Protein AF-A0A318S746-F1 (afdb_monomer_lite)

pLDDT: mean 90.17, std 11.42, range [43.62, 96.88]

Foldseek 3Di:
DDQDDLDPVVLVVLQVQLVVCLVVVVLVSNLVSLVSNLVSCVVVVPLQSNLVSLQSNLVSCVVVVNNVSSVVSNVSSVD

Sequence (79 aa):
MERPPLDIVALRLCHCRAERASTEGALHLAVLHYRQCLEAAERREDAQAIQFFALKLGETYERMGLHDKAANFKAFAEV

Organism: NCBI:txid694435

Radius of gyration: 12.03 Å; chains: 1; bounding box: 25×31×29 Å

Secondary structure (DSSP, 8-state):
-PPPP--HHHHHHHHHHHHHHHHTT-HHHHHHHHHHHHHHHHTTT-HHHHHHHHHHHHHHHHHTT-HHHHHHHHHHTT-

Structure (mmCIF, N/CA/C/O backbone):
data_AF-A0A318S746-F1
#
_entry.id   AF-A0A318S746-F1
#
loop_
_atom_site.group_PDB
_atom_site.id
_atom_site.type_symbol
_atom_site.label_atom_id
_atom_site.label_alt_id
_atom_site.label_comp_id
_atom_site.label_asym_id
_atom_site.label_entity_id
_atom_site.label_seq_id
_atom_site.pdbx_PDB_ins_code
_atom_site.Cartn_x
_atom_site.Cartn_y
_atom_site.Cartn_z
_atom_site.occupancy
_atom_site.B_iso_or_equiv
_atom_site.auth_seq_id
_atom_site.auth_comp_id
_atom_site.auth_asym_id
_atom_site.auth_atom_id
_atom_site.pdbx_PDB_model_num
ATOM 1 N N . MET A 1 1 ? -14.505 -6.314 -17.659 1.00 43.62 1 MET A N 1
ATOM 2 C CA . MET A 1 1 ? -13.160 -6.723 -17.206 1.00 43.62 1 MET A CA 1
ATOM 3 C C . MET A 1 1 ? -13.354 -7.888 -16.261 1.00 43.62 1 MET A C 1
ATOM 5 O O . MET A 1 1 ? -13.996 -7.705 -15.233 1.00 43.62 1 MET A O 1
ATOM 9 N N . GLU A 1 2 ? -12.919 -9.083 -16.646 1.00 46.31 2 GLU A N 1
ATOM 10 C CA . GLU A 1 2 ? -12.980 -10.255 -15.772 1.00 46.31 2 GLU A CA 1
ATOM 11 C C . GLU A 1 2 ? -12.091 -10.000 -14.551 1.00 46.31 2 GLU A C 1
ATOM 13 O O . GLU A 1 2 ? -10.909 -9.675 -14.681 1.00 46.31 2 GLU A O 1
ATOM 18 N N . ARG A 1 3 ? -12.692 -10.037 -13.358 1.00 58.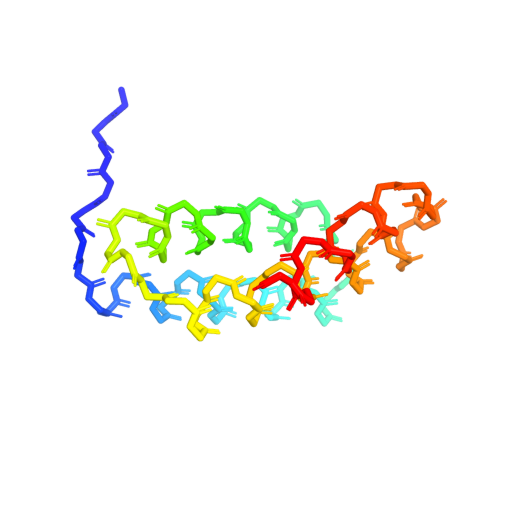06 3 ARG A N 1
ATOM 19 C CA . ARG A 1 3 ? -11.962 -9.842 -12.104 1.00 58.06 3 ARG A CA 1
ATOM 20 C C . ARG A 1 3 ? -11.083 -11.072 -11.877 1.00 58.06 3 ARG A C 1
ATOM 22 O O . ARG A 1 3 ? -11.615 -12.182 -11.919 1.00 58.06 3 ARG A O 1
ATOM 29 N N . PRO A 1 4 ? -9.775 -10.908 -11.616 1.00 56.12 4 PRO A N 1
ATOM 30 C CA . PRO A 1 4 ? -8.908 -12.046 -11.377 1.00 56.12 4 PRO A CA 1
ATOM 31 C C . PRO A 1 4 ? -9.423 -12.852 -10.173 1.00 56.12 4 PRO A C 1
ATOM 33 O O . PRO A 1 4 ? -9.942 -12.257 -9.213 1.00 56.12 4 PRO A O 1
ATOM 36 N N . PRO A 1 5 ? -9.310 -14.191 -10.230 1.00 57.09 5 PRO A N 1
ATOM 37 C CA . PRO A 1 5 ? -9.768 -15.069 -9.165 1.00 57.09 5 PRO A CA 1
ATOM 38 C C . PRO A 1 5 ? -9.120 -14.679 -7.834 1.00 57.09 5 PRO A C 1
ATOM 40 O O . PRO A 1 5 ? -7.980 -14.211 -7.793 1.00 57.09 5 PRO A O 1
ATOM 43 N N . LEU A 1 6 ? -9.848 -14.893 -6.734 1.00 66.06 6 LEU A N 1
ATOM 44 C CA . LEU A 1 6 ? -9.379 -14.741 -5.350 1.00 66.06 6 LEU A CA 1
ATOM 45 C C . LEU A 1 6 ? -8.341 -15.828 -4.987 1.00 66.06 6 LEU A C 1
ATOM 47 O O . LEU A 1 6 ? -8.362 -16.390 -3.898 1.00 66.06 6 LEU A O 1
ATOM 51 N N . ASP A 1 7 ? -7.420 -16.134 -5.897 1.00 79.81 7 ASP A N 1
ATOM 52 C CA . ASP A 1 7 ? -6.335 -17.083 -5.698 1.00 79.81 7 ASP A CA 1
ATOM 53 C C . ASP A 1 7 ? -5.200 -16.403 -4.922 1.00 79.81 7 ASP A C 1
ATOM 55 O O . ASP A 1 7 ? -4.783 -15.278 -5.218 1.00 79.81 7 ASP A O 1
ATOM 59 N N . ILE A 1 8 ? -4.729 -17.055 -3.858 1.00 82.25 8 ILE A N 1
ATOM 60 C CA . ILE A 1 8 ? -3.588 -16.600 -3.055 1.00 82.25 8 ILE A CA 1
ATOM 61 C C . ILE A 1 8 ? -2.322 -16.420 -3.908 1.00 82.25 8 ILE A C 1
ATOM 63 O O . ILE A 1 8 ? -1.517 -15.531 -3.630 1.00 82.25 8 ILE A O 1
ATOM 67 N N . VAL A 1 9 ? -2.165 -17.201 -4.981 1.00 88.31 9 VAL A N 1
ATOM 68 C CA . VAL A 1 9 ? -1.043 -17.068 -5.919 1.00 88.31 9 VAL A CA 1
ATOM 69 C C . VAL A 1 9 ? -1.132 -15.752 -6.691 1.00 88.31 9 VAL A C 1
ATOM 71 O O . VAL A 1 9 ? -0.142 -15.025 -6.777 1.00 88.31 9 VAL A O 1
ATOM 74 N N . ALA A 1 10 ? -2.319 -15.394 -7.190 1.00 86.31 10 ALA A N 1
ATOM 75 C CA . ALA A 1 10 ? -2.538 -14.135 -7.901 1.00 86.31 10 ALA A CA 1
ATOM 76 C C . ALA A 1 10 ? -2.270 -12.915 -7.003 1.00 86.31 10 ALA A C 1
ATOM 78 O O . ALA A 1 10 ? -1.626 -11.961 -7.442 1.00 86.31 10 ALA A O 1
ATOM 79 N N . LEU A 1 11 ? -2.691 -12.976 -5.733 1.00 87.88 11 LEU A N 1
ATOM 80 C CA . LEU A 1 11 ? -2.413 -11.932 -4.741 1.00 87.88 11 LEU A CA 1
ATOM 81 C C . LEU A 1 11 ? -0.906 -11.760 -4.506 1.00 87.88 11 LEU A C 1
ATOM 83 O O . LEU A 1 11 ? -0.393 -10.644 -4.553 1.00 87.88 11 LEU A O 1
ATOM 87 N N . ARG A 1 12 ? -0.176 -12.866 -4.313 1.00 91.56 12 ARG A N 1
ATOM 88 C CA . ARG A 1 12 ? 1.283 -12.837 -4.117 1.00 91.56 12 ARG A CA 1
ATOM 89 C C . ARG A 1 12 ? 2.017 -12.290 -5.336 1.00 91.56 12 ARG A C 1
ATOM 91 O O . ARG A 1 12 ? 2.890 -11.443 -5.185 1.00 91.56 12 ARG A O 1
ATOM 98 N N . LEU A 1 13 ? 1.643 -12.725 -6.538 1.00 92.25 13 LEU A N 1
ATOM 99 C CA . LEU A 1 13 ? 2.224 -12.205 -7.778 1.00 92.25 13 LEU A CA 1
ATOM 100 C C . LEU A 1 13 ? 1.971 -10.702 -7.933 1.00 92.25 13 LEU A C 1
ATOM 102 O O . LEU A 1 13 ? 2.873 -9.969 -8.337 1.00 92.25 13 LEU A O 1
ATOM 106 N N . CYS A 1 14 ? 0.766 -10.236 -7.598 1.00 92.19 14 CYS A N 1
ATOM 107 C CA . CYS A 1 14 ? 0.430 -8.817 -7.620 1.00 92.19 14 CYS A CA 1
ATOM 108 C C . CYS A 1 14 ? 1.279 -8.024 -6.615 1.00 92.19 14 CYS A C 1
ATOM 110 O O . CYS A 1 14 ? 1.877 -7.015 -6.986 1.00 92.19 14 CYS A O 1
ATOM 112 N N . HIS A 1 15 ? 1.440 -8.538 -5.394 1.00 94.06 15 HIS A N 1
ATOM 113 C CA . HIS A 1 15 ? 2.307 -7.940 -4.383 1.00 94.06 15 HIS A CA 1
ATOM 114 C C . HIS A 1 15 ? 3.773 -7.865 -4.841 1.00 94.06 15 HIS A C 1
ATOM 116 O O . HIS A 1 15 ? 4.375 -6.799 -4.768 1.00 94.06 15 HIS A O 1
ATOM 122 N N . CYS A 1 16 ? 4.335 -8.939 -5.406 1.00 95.50 16 CYS A N 1
ATOM 123 C CA . CYS A 1 16 ? 5.703 -8.916 -5.936 1.00 95.50 16 CYS A CA 1
ATOM 124 C C . CYS A 1 16 ? 5.886 -7.868 -7.048 1.00 95.50 16 CYS A C 1
ATOM 126 O O . CYS A 1 16 ? 6.935 -7.230 -7.128 1.00 95.50 16 CYS A O 1
ATOM 128 N N . ARG A 1 17 ? 4.875 -7.668 -7.905 1.00 94.31 17 ARG A N 1
ATOM 129 C CA . ARG A 1 17 ? 4.896 -6.610 -8.929 1.00 94.31 17 ARG A CA 1
ATOM 130 C C . ARG A 1 17 ? 4.835 -5.215 -8.309 1.00 94.31 17 ARG A C 1
ATOM 132 O O . ARG A 1 17 ? 5.545 -4.332 -8.780 1.00 94.31 17 ARG A O 1
ATOM 139 N N . ALA A 1 18 ? 4.027 -5.030 -7.264 1.00 94.62 18 ALA A N 1
ATOM 140 C CA . ALA A 1 18 ? 3.943 -3.774 -6.524 1.00 94.62 18 ALA A CA 1
ATOM 141 C C . ALA A 1 18 ? 5.292 -3.397 -5.900 1.00 94.62 18 ALA A C 1
ATOM 143 O O . ALA A 1 18 ? 5.792 -2.302 -6.147 1.00 94.62 18 ALA A O 1
ATOM 144 N N . GLU A 1 19 ? 5.907 -4.330 -5.169 1.00 95.69 19 GLU A N 1
ATOM 145 C CA . GLU A 1 19 ? 7.216 -4.141 -4.532 1.00 95.69 19 GLU A CA 1
ATOM 146 C C . GLU A 1 19 ? 8.284 -3.791 -5.569 1.00 95.69 19 GLU A C 1
ATOM 148 O O . GLU A 1 19 ? 8.988 -2.795 -5.431 1.00 95.69 19 GLU A O 1
ATOM 153 N N . ARG A 1 20 ? 8.346 -4.543 -6.674 1.00 95.94 20 ARG A N 1
ATOM 154 C CA . ARG A 1 20 ? 9.305 -4.274 -7.746 1.00 95.94 20 ARG A CA 1
ATOM 155 C C . ARG A 1 20 ? 9.122 -2.879 -8.352 1.00 95.94 20 ARG A C 1
ATOM 157 O O . ARG A 1 20 ? 10.092 -2.136 -8.451 1.00 95.94 20 ARG A O 1
ATOM 164 N N . ALA A 1 21 ? 7.892 -2.501 -8.701 1.00 94.50 21 ALA A N 1
ATOM 165 C CA . ALA A 1 21 ? 7.595 -1.167 -9.224 1.00 94.50 21 ALA A CA 1
ATOM 166 C C . ALA A 1 21 ? 7.930 -0.058 -8.210 1.00 94.50 21 ALA A C 1
ATOM 168 O O . ALA A 1 21 ? 8.411 1.011 -8.584 1.00 94.50 21 ALA A O 1
ATOM 169 N N . SER A 1 22 ? 7.708 -0.325 -6.922 1.00 93.94 22 SER A N 1
ATOM 170 C CA . SER A 1 22 ? 8.042 0.572 -5.819 1.00 93.94 22 SER A CA 1
ATOM 171 C C . SER A 1 22 ? 9.556 0.783 -5.716 1.00 93.94 22 SER A C 1
ATOM 173 O O . SER A 1 22 ? 10.007 1.925 -5.589 1.00 93.94 22 SER A O 1
ATOM 175 N N . THR A 1 23 ? 10.355 -0.281 -5.823 1.00 93.06 23 THR A N 1
ATOM 176 C CA . THR A 1 23 ? 11.825 -0.213 -5.819 1.00 93.06 23 THR A CA 1
ATOM 177 C C . THR A 1 23 ? 12.380 0.457 -7.077 1.00 93.06 23 THR A C 1
ATOM 179 O O . THR A 1 23 ? 13.292 1.271 -6.978 1.00 93.06 23 THR A O 1
ATOM 182 N N . GLU A 1 24 ? 11.809 0.176 -8.249 1.00 94.69 24 GLU A N 1
ATOM 183 C CA . GLU A 1 24 ? 12.237 0.739 -9.541 1.00 94.69 24 GLU A CA 1
ATOM 184 C C . GLU A 1 24 ? 11.806 2.209 -9.740 1.00 94.69 24 GLU A C 1
ATOM 186 O O . GLU A 1 24 ? 12.131 2.823 -10.753 1.00 94.69 24 GLU A O 1
ATOM 191 N N . GLY A 1 25 ? 11.070 2.799 -8.789 1.00 92.25 25 GLY A N 1
ATOM 192 C CA . GLY A 1 25 ? 10.599 4.187 -8.870 1.00 92.25 25 GLY A CA 1
ATOM 193 C C . GLY A 1 25 ? 9.382 4.388 -9.781 1.00 92.25 25 GLY A C 1
ATOM 194 O O . GLY A 1 25 ? 8.906 5.511 -9.944 1.00 92.25 25 GLY A O 1
ATOM 195 N N . ALA A 1 26 ? 8.808 3.310 -10.319 1.00 95.75 26 ALA A N 1
ATOM 196 C CA . ALA A 1 26 ? 7.546 3.316 -11.054 1.00 95.75 26 ALA A CA 1
ATOM 197 C C . ALA A 1 26 ? 6.345 3.399 -10.087 1.00 95.75 26 ALA A C 1
ATOM 199 O O . ALA A 1 26 ? 5.480 2.523 -10.045 1.00 95.75 26 ALA A O 1
ATOM 200 N N . LEU A 1 27 ? 6.281 4.476 -9.296 1.00 93.69 27 LEU A N 1
ATOM 201 C CA . LEU A 1 27 ? 5.352 4.615 -8.165 1.00 93.69 27 LEU A CA 1
ATOM 202 C C . LEU A 1 27 ? 3.872 4.514 -8.569 1.00 93.69 27 LEU A C 1
ATOM 204 O O . LEU A 1 27 ? 3.060 3.976 -7.825 1.00 93.69 27 LEU A O 1
ATOM 208 N N . HIS A 1 28 ? 3.512 4.955 -9.775 1.00 94.06 28 HIS A N 1
ATOM 209 C CA . HIS A 1 28 ? 2.150 4.822 -10.300 1.00 94.06 28 HIS A CA 1
ATOM 210 C C . HIS A 1 28 ? 1.738 3.353 -10.518 1.00 94.06 28 HIS A C 1
ATOM 212 O O . HIS A 1 28 ? 0.603 2.983 -10.214 1.00 94.06 28 HIS A O 1
ATOM 218 N N . LEU A 1 29 ? 2.660 2.503 -10.991 1.00 95.94 29 LEU A N 1
ATOM 219 C CA . LEU A 1 29 ? 2.432 1.059 -11.113 1.00 95.94 29 LEU A CA 1
ATOM 220 C C . LEU A 1 29 ? 2.407 0.387 -9.740 1.00 95.94 29 LEU A C 1
ATOM 222 O O . LEU A 1 29 ? 1.582 -0.497 -9.514 1.00 95.94 29 LEU A O 1
ATOM 226 N N . ALA A 1 30 ? 3.251 0.838 -8.809 1.00 96.50 30 ALA A N 1
ATOM 227 C CA . ALA A 1 30 ? 3.222 0.359 -7.431 1.00 96.50 30 ALA A CA 1
ATOM 228 C C . ALA A 1 30 ? 1.846 0.608 -6.791 1.00 96.50 30 ALA A C 1
ATOM 230 O O . ALA A 1 30 ? 1.224 -0.328 -6.292 1.00 96.50 30 ALA A O 1
ATOM 231 N N . VAL A 1 31 ? 1.313 1.833 -6.901 1.00 96.19 31 VAL A N 1
ATOM 232 C CA . VAL A 1 31 ? -0.040 2.176 -6.429 1.00 96.19 31 VAL A CA 1
ATOM 233 C C . VAL A 1 31 ? -1.102 1.299 -7.090 1.00 96.19 31 VAL A C 1
ATOM 235 O O . VAL A 1 31 ? -1.979 0.787 -6.397 1.00 96.19 31 VAL A O 1
ATOM 238 N N . LEU A 1 32 ? -1.041 1.108 -8.412 1.00 95.75 32 LEU A N 1
ATOM 239 C CA . LEU A 1 32 ? -2.001 0.263 -9.125 1.00 95.75 32 LEU A CA 1
ATOM 240 C C . LEU A 1 32 ? -2.035 -1.157 -8.543 1.00 95.75 32 LEU A C 1
ATOM 242 O O . LEU A 1 32 ? -3.112 -1.672 -8.241 1.00 95.75 32 LEU A O 1
ATOM 246 N N . HIS A 1 33 ? -0.868 -1.775 -8.363 1.00 95.25 33 HIS A N 1
ATOM 247 C CA . HIS A 1 33 ? -0.773 -3.141 -7.862 1.00 95.25 33 HIS A CA 1
ATOM 248 C C . HIS A 1 33 ? -1.124 -3.250 -6.373 1.00 95.25 33 HIS A C 1
ATOM 250 O O . HIS A 1 33 ? -1.900 -4.130 -6.009 1.00 95.25 33 HIS A O 1
ATOM 256 N N . TYR A 1 34 ? -0.674 -2.334 -5.509 1.00 96.19 34 TYR A N 1
ATOM 257 C CA . TYR A 1 34 ? -1.092 -2.364 -4.103 1.00 96.19 34 TYR A CA 1
ATOM 258 C C . TYR A 1 34 ? -2.602 -2.148 -3.934 1.00 96.19 34 TYR A C 1
ATOM 260 O O . TYR A 1 34 ? -3.201 -2.785 -3.074 1.00 96.19 34 TYR A O 1
ATOM 268 N N . ARG A 1 35 ? -3.256 -1.327 -4.772 1.00 95.06 35 ARG A N 1
ATOM 269 C CA . ARG A 1 35 ? -4.727 -1.195 -4.753 1.00 95.06 35 ARG A CA 1
ATOM 270 C C . ARG A 1 35 ? -5.436 -2.487 -5.148 1.00 95.06 35 ARG A C 1
ATOM 272 O O . ARG A 1 35 ? -6.448 -2.822 -4.546 1.00 95.06 35 ARG A O 1
ATOM 279 N N . GLN A 1 36 ? -4.906 -3.218 -6.128 1.00 94.25 36 GLN A N 1
ATOM 280 C CA . GLN A 1 36 ? -5.433 -4.534 -6.506 1.00 94.25 36 GLN A CA 1
ATOM 281 C C . GLN A 1 36 ? -5.279 -5.550 -5.366 1.00 94.25 36 GLN A C 1
ATOM 283 O O . GLN A 1 36 ? -6.199 -6.329 -5.113 1.00 94.25 36 GLN A O 1
ATOM 288 N N . CYS A 1 37 ? -4.143 -5.524 -4.662 1.00 94.00 37 CYS A N 1
ATOM 289 C CA . CYS A 1 37 ? -3.929 -6.333 -3.465 1.00 94.00 37 CYS A CA 1
ATOM 290 C C . CYS A 1 37 ? -4.906 -5.969 -2.342 1.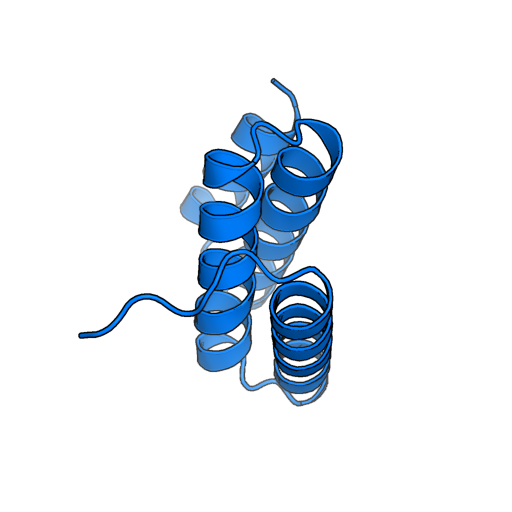00 94.00 37 CYS A C 1
ATOM 292 O O . CYS A 1 37 ? -5.488 -6.871 -1.744 1.00 94.00 37 CYS A O 1
ATOM 294 N N . LEU A 1 38 ? -5.127 -4.673 -2.101 1.00 94.44 38 LEU A N 1
ATOM 295 C CA . LEU A 1 38 ? -6.065 -4.189 -1.091 1.00 94.44 38 LEU A CA 1
ATOM 296 C C . LEU A 1 38 ? -7.500 -4.644 -1.392 1.00 94.44 38 LEU A C 1
ATOM 298 O O . LEU A 1 38 ? -8.111 -5.281 -0.545 1.00 94.44 38 LEU A O 1
ATOM 302 N N . GLU A 1 39 ? -7.997 -4.450 -2.619 1.00 93.62 39 GLU A N 1
ATOM 303 C CA . GLU A 1 39 ? -9.340 -4.915 -3.020 1.00 93.62 39 GLU A CA 1
ATOM 304 C C . GLU A 1 39 ? -9.482 -6.444 -2.887 1.00 93.62 39 GLU A C 1
ATOM 306 O O . GLU A 1 39 ? -10.555 -6.979 -2.608 1.00 93.62 39 GLU A O 1
ATOM 311 N N . ALA A 1 40 ? -8.408 -7.197 -3.131 1.00 91.56 40 ALA A N 1
ATOM 312 C CA . ALA A 1 40 ? -8.414 -8.642 -2.937 1.00 91.56 40 ALA A CA 1
ATOM 313 C C . ALA A 1 40 ? -8.407 -9.042 -1.452 1.00 91.56 40 ALA A C 1
ATOM 315 O O . ALA A 1 40 ? -9.030 -10.049 -1.120 1.00 91.56 40 ALA A O 1
ATOM 316 N N . ALA A 1 41 ? -7.733 -8.283 -0.586 1.00 91.94 41 ALA A N 1
ATOM 317 C CA . ALA A 1 41 ? -7.741 -8.483 0.861 1.00 91.94 41 ALA A CA 1
ATOM 318 C C . ALA A 1 41 ? -9.109 -8.133 1.471 1.00 91.94 41 ALA A C 1
ATOM 320 O O . ALA A 1 41 ? -9.659 -8.935 2.220 1.00 91.94 41 ALA A O 1
ATOM 321 N N . GLU A 1 42 ? -9.711 -7.014 1.055 1.00 92.19 42 GLU A N 1
ATOM 322 C CA . GLU A 1 42 ? -11.069 -6.600 1.438 1.00 92.19 42 GLU A CA 1
ATOM 323 C C . GLU A 1 42 ? -12.106 -7.666 1.078 1.00 92.19 42 GLU A C 1
ATOM 325 O O . GLU A 1 42 ? -12.911 -8.064 1.913 1.00 92.19 42 GLU A O 1
ATOM 330 N N . ARG A 1 43 ? -12.045 -8.210 -0.144 1.00 90.94 43 ARG A N 1
ATOM 331 C CA . ARG A 1 43 ? -12.948 -9.289 -0.585 1.00 90.94 43 ARG A CA 1
ATOM 332 C C . ARG A 1 43 ? -12.798 -10.596 0.194 1.00 90.94 43 ARG A C 1
ATOM 334 O O . ARG A 1 43 ? -13.691 -11.433 0.120 1.00 90.94 43 ARG A O 1
ATOM 341 N N . ARG A 1 44 ? -11.658 -10.809 0.851 1.00 89.19 44 ARG A N 1
ATOM 342 C CA . ARG A 1 44 ? -11.402 -11.980 1.704 1.00 89.19 44 ARG A CA 1
ATOM 343 C C . ARG A 1 44 ? -11.668 -11.696 3.177 1.00 89.19 44 ARG A C 1
ATOM 345 O O . ARG A 1 44 ? -11.497 -12.609 3.975 1.00 89.19 44 ARG A O 1
ATOM 352 N N . GLU A 1 45 ? -12.018 -10.454 3.515 1.00 91.06 45 GLU A N 1
ATOM 353 C CA . GLU A 1 45 ? -12.195 -9.990 4.892 1.00 91.06 45 GLU A CA 1
ATOM 354 C C . GLU A 1 45 ? -10.933 -10.228 5.749 1.00 91.06 45 GLU A C 1
ATOM 356 O O . GLU A 1 45 ? -10.994 -10.423 6.961 1.00 91.06 45 GLU A O 1
ATOM 361 N N . ASP A 1 46 ? -9.757 -10.207 5.108 1.00 91.75 46 ASP A N 1
ATOM 362 C CA . ASP A 1 46 ? -8.464 -10.416 5.759 1.00 91.75 46 ASP A CA 1
ATOM 363 C C . ASP A 1 46 ? -7.965 -9.087 6.334 1.00 91.75 46 ASP A C 1
ATOM 365 O O . ASP A 1 46 ? -7.253 -8.328 5.672 1.00 91.75 46 ASP A O 1
ATOM 369 N N . ALA A 1 47 ? -8.371 -8.797 7.572 1.00 93.00 47 ALA A N 1
ATOM 370 C CA . ALA A 1 47 ? -8.041 -7.551 8.263 1.00 93.00 47 ALA A CA 1
ATOM 371 C C . ALA A 1 47 ? -6.530 -7.268 8.283 1.00 93.00 47 ALA A C 1
ATOM 373 O O . ALA A 1 47 ? -6.104 -6.140 8.036 1.00 93.00 47 ALA A O 1
ATOM 374 N N . GLN A 1 48 ? -5.702 -8.294 8.493 1.00 93.25 48 GLN A N 1
ATOM 375 C CA . GLN A 1 48 ? -4.253 -8.124 8.547 1.00 93.25 48 GLN A CA 1
ATOM 376 C C . GLN A 1 48 ? -3.679 -7.746 7.176 1.00 93.25 48 GLN A C 1
ATOM 378 O O . GLN A 1 48 ? -2.829 -6.857 7.076 1.00 93.25 48 GLN A O 1
ATOM 383 N N . ALA A 1 49 ? -4.149 -8.389 6.104 1.00 92.38 49 ALA A N 1
ATOM 384 C CA . ALA A 1 49 ? -3.735 -8.043 4.749 1.00 92.38 49 ALA A CA 1
ATOM 385 C C . ALA A 1 49 ? -4.242 -6.654 4.325 1.00 92.38 49 ALA A C 1
ATOM 387 O O . ALA A 1 49 ? -3.512 -5.923 3.652 1.00 92.38 49 ALA A O 1
ATOM 388 N N . ILE A 1 50 ? -5.452 -6.266 4.740 1.00 95.12 50 ILE A N 1
ATOM 389 C CA . ILE A 1 50 ? -6.007 -4.926 4.503 1.00 95.12 50 ILE A CA 1
ATOM 390 C C . ILE A 1 50 ? -5.093 -3.868 5.125 1.00 95.12 50 ILE A C 1
ATOM 392 O O . ILE A 1 50 ? -4.620 -2.984 4.410 1.00 95.12 50 ILE A O 1
ATOM 396 N N . GLN A 1 51 ? -4.774 -4.002 6.415 1.00 96.31 51 GLN A N 1
ATOM 397 C CA . GLN A 1 51 ? -3.893 -3.072 7.126 1.00 96.31 51 GLN A CA 1
ATOM 398 C C . GLN A 1 51 ? -2.505 -3.003 6.473 1.00 96.31 51 GLN A C 1
ATOM 400 O O . GLN A 1 51 ? -1.981 -1.919 6.211 1.00 96.31 51 GLN A O 1
ATOM 405 N N . PHE A 1 52 ? -1.934 -4.157 6.113 1.00 95.62 52 PHE A N 1
ATOM 40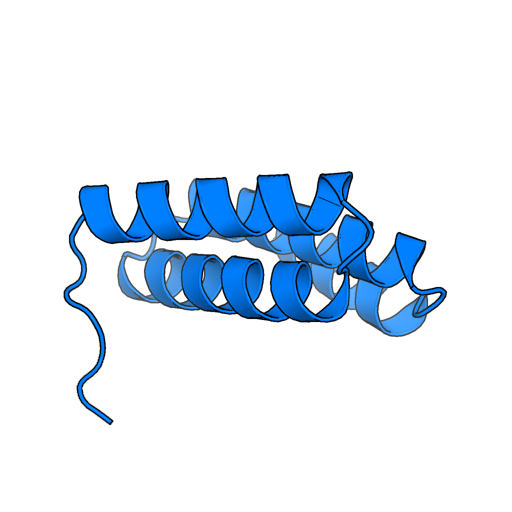6 C CA . PHE A 1 52 ? -0.636 -4.222 5.442 1.00 95.62 52 PHE A CA 1
ATOM 407 C C . PHE A 1 52 ? -0.625 -3.472 4.099 1.00 95.62 52 PHE A C 1
ATOM 409 O O . PHE A 1 52 ? 0.257 -2.645 3.851 1.00 95.62 52 PHE A O 1
ATOM 416 N N . PHE A 1 53 ? -1.599 -3.729 3.219 1.00 96.00 53 PHE A N 1
ATOM 417 C CA . PHE A 1 53 ? -1.638 -3.085 1.902 1.00 96.00 53 PHE A CA 1
ATOM 418 C C . PHE A 1 53 ? -2.044 -1.610 1.975 1.00 96.00 53 PHE A C 1
ATOM 420 O O . PHE A 1 53 ? -1.555 -0.808 1.175 1.00 96.00 53 PHE A O 1
ATOM 427 N N . ALA A 1 54 ? -2.874 -1.232 2.947 1.00 96.81 54 ALA A N 1
ATOM 428 C CA . ALA A 1 54 ? -3.186 0.160 3.242 1.00 96.81 54 ALA A CA 1
ATOM 429 C C . ALA A 1 54 ? -1.926 0.934 3.662 1.00 96.81 54 ALA A C 1
ATOM 431 O O . ALA A 1 54 ? -1.629 1.981 3.083 1.00 96.81 54 ALA A O 1
ATOM 432 N N . LEU A 1 55 ? -1.110 0.373 4.561 1.00 96.88 55 LEU A N 1
ATOM 433 C CA . LEU A 1 55 ? 0.160 0.980 4.959 1.00 96.88 55 LEU A CA 1
ATOM 434 C C . LEU A 1 55 ? 1.113 1.143 3.764 1.00 96.88 55 LEU A C 1
ATOM 436 O O . LEU A 1 55 ? 1.660 2.228 3.554 1.00 96.88 55 LEU A O 1
ATOM 440 N N . LYS A 1 56 ? 1.250 0.110 2.920 1.00 96.88 56 LYS A N 1
ATOM 441 C CA . LYS A 1 56 ? 2.088 0.167 1.708 1.00 96.88 56 LYS A CA 1
ATOM 442 C C . LYS A 1 56 ? 1.631 1.228 0.708 1.00 96.88 56 LYS A C 1
ATOM 444 O O . LYS A 1 56 ? 2.464 1.909 0.100 1.00 96.88 56 LYS A O 1
ATOM 449 N N . LEU A 1 57 ? 0.321 1.420 0.550 1.00 96.25 57 LEU A N 1
ATOM 450 C CA . LEU A 1 57 ? -0.221 2.522 -0.247 1.00 96.25 57 LEU A CA 1
ATOM 451 C C . LEU A 1 57 ? 0.121 3.876 0.366 1.00 96.25 57 LEU A C 1
ATOM 453 O O . LEU A 1 57 ? 0.542 4.772 -0.367 1.00 96.25 57 LEU A O 1
ATOM 457 N N . GLY A 1 58 ? -0.005 4.009 1.687 1.00 96.75 58 GLY A N 1
ATOM 458 C CA . GLY A 1 58 ? 0.398 5.201 2.425 1.00 96.75 58 GLY A CA 1
ATOM 459 C C . GLY A 1 58 ? 1.855 5.587 2.156 1.00 96.75 58 GLY A C 1
ATOM 460 O O . GLY A 1 58 ? 2.126 6.701 1.710 1.00 96.75 58 GLY A O 1
ATOM 461 N N . GLU A 1 59 ? 2.781 4.644 2.341 1.00 95.56 59 GLU A N 1
ATOM 462 C CA . GLU A 1 59 ? 4.216 4.815 2.054 1.00 95.56 59 GLU A CA 1
ATOM 463 C C . GLU A 1 59 ? 4.472 5.207 0.589 1.00 95.56 59 GLU A C 1
ATOM 465 O O . GLU A 1 59 ? 5.285 6.084 0.290 1.00 95.56 59 GLU A O 1
ATOM 470 N N . THR A 1 60 ? 3.760 4.579 -0.351 1.00 96.06 60 THR A N 1
ATOM 471 C CA . THR A 1 60 ? 3.935 4.856 -1.784 1.00 96.06 60 THR A CA 1
ATOM 472 C C . THR A 1 60 ? 3.455 6.262 -2.145 1.00 96.06 60 THR A C 1
ATOM 474 O O . THR A 1 60 ? 4.144 6.973 -2.876 1.00 96.06 60 THR A O 1
ATOM 477 N N . TYR A 1 61 ? 2.312 6.702 -1.610 1.00 96.75 61 TYR A N 1
ATOM 478 C CA . TYR A 1 61 ? 1.811 8.062 -1.821 1.00 96.75 61 TYR A CA 1
ATOM 479 C C . TYR A 1 61 ? 2.702 9.122 -1.176 1.00 96.75 61 TYR A C 1
ATOM 481 O O . TYR A 1 61 ? 2.900 10.185 -1.761 1.00 96.75 61 TYR A O 1
ATOM 489 N N . GLU A 1 62 ? 3.287 8.829 -0.018 1.00 96.12 62 GLU A N 1
ATOM 490 C CA . GLU A 1 62 ? 4.249 9.715 0.635 1.00 96.12 62 GLU A CA 1
ATOM 491 C C . GLU A 1 62 ? 5.495 9.920 -0.233 1.00 96.12 62 GLU A C 1
ATOM 493 O O . GLU A 1 62 ? 5.906 11.056 -0.463 1.00 96.12 62 GLU A O 1
ATOM 498 N N . ARG A 1 63 ? 6.024 8.844 -0.830 1.00 95.00 63 ARG A N 1
ATOM 499 C CA . ARG A 1 63 ? 7.132 8.919 -1.798 1.00 95.00 63 ARG A CA 1
ATOM 500 C C . ARG A 1 63 ? 6.780 9.688 -3.076 1.00 95.00 63 ARG A C 1
ATOM 502 O O . ARG A 1 63 ? 7.680 10.187 -3.742 1.00 95.00 63 ARG A O 1
ATOM 509 N N . MET A 1 64 ? 5.496 9.794 -3.420 1.00 94.19 64 MET A N 1
ATOM 510 C CA . MET A 1 64 ? 5.005 10.619 -4.533 1.00 94.19 64 MET A CA 1
ATOM 511 C C . MET A 1 64 ? 4.775 12.092 -4.147 1.00 94.19 64 MET A C 1
ATOM 513 O O . MET A 1 64 ? 4.401 12.879 -5.013 1.00 94.19 64 MET A O 1
ATOM 517 N N . GLY A 1 65 ? 4.944 12.471 -2.873 1.00 96.06 65 GLY A N 1
ATOM 518 C CA . GLY A 1 65 ? 4.619 13.811 -2.365 1.00 96.06 65 GLY A CA 1
ATOM 519 C C . GLY A 1 65 ? 3.119 14.056 -2.150 1.00 96.06 65 GLY A C 1
ATOM 520 O O . GLY A 1 65 ? 2.686 15.193 -1.985 1.00 96.06 65 GLY A O 1
ATOM 521 N N . LEU A 1 66 ? 2.297 13.001 -2.157 1.00 95.81 66 LEU A N 1
ATOM 522 C CA . LEU A 1 66 ? 0.843 13.073 -1.988 1.00 95.81 66 LEU A CA 1
ATOM 523 C C . LEU A 1 66 ? 0.459 12.820 -0.522 1.00 95.81 66 LEU A C 1
ATOM 525 O O . LEU A 1 66 ? -0.202 11.831 -0.199 1.00 95.81 66 LEU A O 1
ATOM 529 N N . HIS A 1 67 ? 0.895 13.715 0.366 1.00 94.88 67 HIS A N 1
ATOM 530 C CA . HIS A 1 67 ? 0.831 13.531 1.821 1.00 94.88 67 HIS A CA 1
ATOM 531 C C . HIS A 1 67 ? -0.592 13.341 2.370 1.00 94.88 67 HIS A C 1
ATOM 533 O O . HIS A 1 67 ?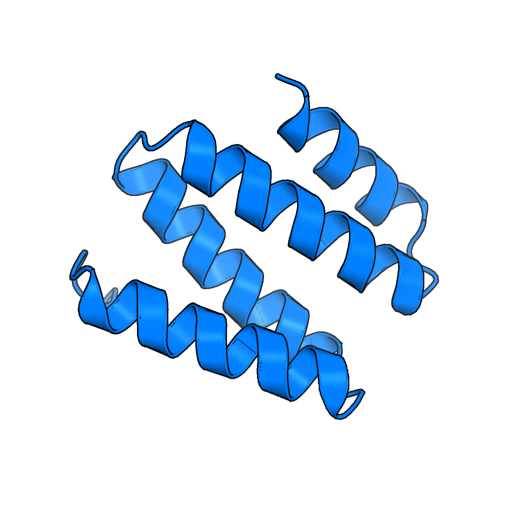 -0.799 12.454 3.194 1.00 94.88 67 HIS A O 1
ATOM 539 N N . ASP A 1 68 ? -1.589 14.072 1.862 1.00 94.88 68 ASP A N 1
ATOM 540 C CA . ASP A 1 68 ? -2.983 13.921 2.316 1.00 94.88 68 ASP A CA 1
ATOM 541 C C . ASP A 1 68 ? -3.536 12.523 2.007 1.00 94.88 68 ASP A C 1
ATOM 543 O O . ASP A 1 68 ? -4.190 11.884 2.831 1.00 94.88 68 ASP A O 1
ATOM 547 N N . LYS A 1 69 ? -3.225 11.997 0.814 1.00 93.31 69 LYS A N 1
ATOM 548 C CA . LYS A 1 69 ? -3.600 10.626 0.443 1.00 93.31 69 LYS A CA 1
ATOM 549 C C . LYS A 1 69 ? -2.856 9.607 1.292 1.00 93.31 69 LYS A C 1
ATOM 551 O O . LYS A 1 69 ? -3.457 8.615 1.695 1.00 93.31 69 LYS A O 1
ATOM 556 N N . ALA A 1 70 ? -1.576 9.850 1.563 1.00 96.19 70 ALA A N 1
ATOM 557 C CA . ALA A 1 70 ? -0.783 8.980 2.416 1.00 96.19 70 ALA A CA 1
ATOM 558 C C . ALA A 1 70 ? -1.381 8.873 3.826 1.00 96.19 70 ALA A C 1
ATOM 560 O O . ALA A 1 70 ? -1.550 7.763 4.325 1.00 96.19 70 ALA A O 1
ATOM 561 N N . ALA A 1 71 ? -1.764 10.002 4.430 1.00 96.19 71 ALA A N 1
ATOM 562 C CA . ALA A 1 71 ? -2.381 10.045 5.753 1.00 96.19 71 ALA A CA 1
ATOM 563 C C . ALA A 1 71 ? -3.700 9.261 5.804 1.00 96.19 71 ALA A C 1
ATOM 565 O O . ALA A 1 71 ? -3.890 8.460 6.713 1.00 96.19 71 ALA A O 1
ATOM 566 N N . ASN A 1 72 ? -4.564 9.406 4.793 1.00 95.31 72 ASN A N 1
ATOM 567 C CA . ASN A 1 72 ? -5.828 8.666 4.730 1.00 95.31 72 ASN A CA 1
ATOM 568 C C . ASN A 1 72 ? -5.620 7.145 4.715 1.00 95.31 72 ASN A C 1
ATOM 570 O O . ASN A 1 72 ? -6.317 6.420 5.419 1.00 95.31 72 ASN A O 1
ATOM 574 N N . PHE A 1 73 ? -4.655 6.653 3.933 1.00 94.00 73 PHE A N 1
ATOM 575 C CA . PHE A 1 73 ? -4.362 5.218 3.874 1.00 94.00 73 PHE A CA 1
ATOM 576 C C . PHE A 1 73 ? -3.662 4.698 5.135 1.00 94.00 73 PHE A C 1
ATOM 578 O O . PHE A 1 73 ? -3.926 3.571 5.540 1.00 94.00 73 PHE A O 1
ATOM 585 N N . LYS A 1 74 ? -2.815 5.511 5.779 1.00 93.19 74 LYS A N 1
ATOM 586 C CA . LYS A 1 74 ? -2.211 5.160 7.074 1.00 93.19 74 LYS A CA 1
ATOM 587 C C . LYS A 1 74 ? -3.266 5.078 8.176 1.00 93.19 74 LYS A C 1
ATOM 589 O O . LYS A 1 74 ? -3.313 4.072 8.863 1.00 93.19 74 LYS A O 1
ATOM 594 N N . ALA A 1 75 ? -4.164 6.060 8.263 1.00 93.31 75 ALA A N 1
ATOM 595 C CA . ALA A 1 75 ? -5.270 6.037 9.217 1.00 93.31 75 ALA A CA 1
ATOM 596 C C . ALA A 1 75 ? -6.201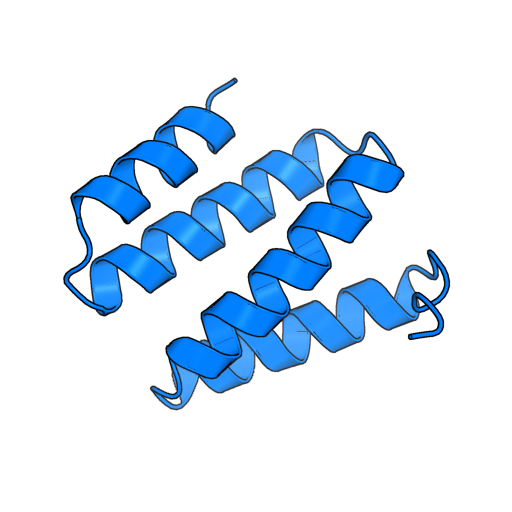 4.837 8.982 1.00 93.31 75 ALA A C 1
ATOM 598 O O . ALA A 1 75 ? -6.625 4.188 9.928 1.00 93.31 75 ALA A O 1
ATOM 599 N N . PHE A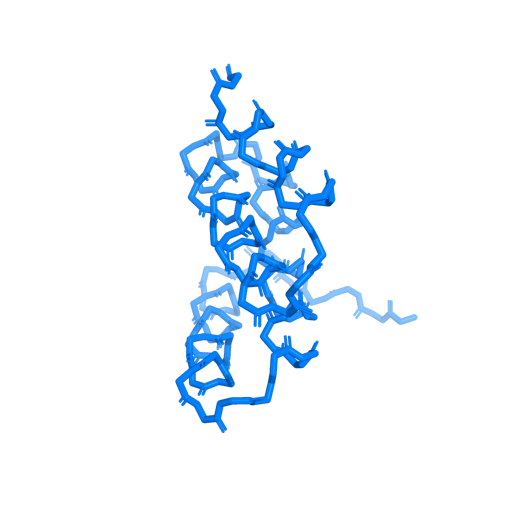 1 76 ? -6.477 4.493 7.719 1.00 89.69 76 PHE A N 1
ATOM 600 C CA . PHE A 1 76 ? -7.252 3.298 7.376 1.00 89.69 76 PHE A CA 1
ATOM 601 C C . PHE A 1 76 ? -6.574 1.988 7.819 1.00 89.69 76 PHE A C 1
ATOM 603 O O . PHE A 1 76 ? -7.267 1.024 8.120 1.00 89.69 76 PHE A O 1
ATOM 610 N N . ALA A 1 77 ? -5.240 1.948 7.891 1.00 89.50 77 ALA A N 1
ATOM 611 C CA . ALA A 1 77 ? -4.489 0.787 8.372 1.00 89.50 77 ALA A CA 1
ATOM 612 C C . ALA A 1 77 ? -4.483 0.635 9.907 1.00 89.50 77 ALA A C 1
ATOM 614 O O . ALA A 1 77 ? -4.032 -0.394 10.404 1.00 89.50 77 ALA A O 1
ATOM 615 N N . GLU A 1 78 ? -4.936 1.647 10.651 1.00 83.00 78 GLU A N 1
ATOM 616 C CA . GLU A 1 78 ? -4.968 1.665 12.123 1.00 83.00 78 GLU A CA 1
ATOM 617 C C . GLU A 1 78 ? -6.350 1.313 12.704 1.00 83.00 78 GLU A C 1
ATOM 619 O O . GLU A 1 78 ? -6.506 1.269 13.926 1.00 83.00 78 GLU A O 1
ATOM 624 N N . VAL A 1 79 ? -7.343 1.072 11.839 1.00 63.25 79 VAL A N 1
ATOM 625 C CA . VAL A 1 79 ? -8.705 0.629 12.194 1.00 63.25 79 VAL A CA 1
ATOM 626 C C . VAL A 1 79 ? -8.756 -0.893 12.316 1.00 63.25 79 VAL A C 1
ATOM 628 O O . VAL A 1 79 ? -9.458 -1.366 13.235 1.00 63.25 79 VAL A O 1
#